Protein AF-A0A3D1ETG0-F1 (afdb_monomer)

Structure (mmCIF, N/CA/C/O backbone):
data_AF-A0A3D1ETG0-F1
#
_entry.id   AF-A0A3D1ETG0-F1
#
loop_
_atom_site.group_PDB
_atom_site.id
_atom_site.type_symbol
_atom_site.label_atom_id
_atom_site.label_alt_id
_atom_site.label_comp_id
_atom_site.label_asym_id
_atom_site.label_entity_id
_atom_site.label_seq_id
_atom_site.pdbx_PDB_ins_code
_atom_site.Cartn_x
_atom_site.Cartn_y
_atom_site.Cartn_z
_atom_site.occupancy
_atom_site.B_iso_or_equiv
_atom_site.auth_seq_id
_atom_site.auth_comp_id
_atom_site.auth_asym_id
_at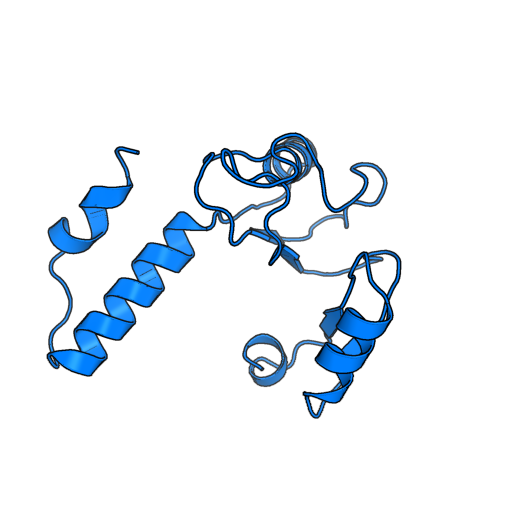om_site.auth_atom_id
_atom_site.pdbx_PDB_model_num
ATOM 1 N N . ALA A 1 1 ? -6.669 -9.416 4.356 1.00 82.94 1 ALA A N 1
ATOM 2 C CA . ALA A 1 1 ? -8.037 -9.819 4.764 1.00 82.94 1 ALA A CA 1
ATOM 3 C C . ALA A 1 1 ? -9.122 -8.803 4.390 1.00 82.94 1 ALA A C 1
ATOM 5 O O . ALA A 1 1 ? -10.124 -9.233 3.842 1.00 82.94 1 ALA A O 1
ATOM 6 N N . ALA A 1 2 ? -8.982 -7.497 4.674 1.00 92.69 2 ALA A N 1
ATOM 7 C CA . ALA A 1 2 ? -10.063 -6.520 4.445 1.00 92.69 2 ALA A CA 1
ATOM 8 C C . ALA A 1 2 ? -10.610 -6.515 3.002 1.00 92.69 2 ALA A C 1
ATOM 10 O O . ALA A 1 2 ? -11.811 -6.668 2.821 1.00 92.69 2 ALA A O 1
ATOM 11 N N . LEU A 1 3 ? -9.733 -6.440 1.992 1.00 95.44 3 LEU A N 1
ATOM 12 C CA . LEU A 1 3 ? -10.129 -6.483 0.575 1.00 95.44 3 LEU A CA 1
ATOM 13 C C . LEU A 1 3 ? -10.860 -7.785 0.203 1.00 95.44 3 LEU A C 1
ATOM 15 O O . LEU A 1 3 ? -11.919 -7.741 -0.411 1.00 95.44 3 LEU A O 1
ATOM 19 N N . LEU A 1 4 ? -10.349 -8.936 0.652 1.00 96.62 4 LEU A N 1
ATOM 20 C CA . LEU A 1 4 ? -10.978 -10.244 0.417 1.00 96.62 4 LEU A CA 1
ATOM 21 C C . LEU A 1 4 ? -12.379 -10.338 1.038 1.00 96.62 4 LEU A C 1
ATOM 23 O O . LEU A 1 4 ? -13.294 -10.866 0.419 1.00 96.62 4 LEU A O 1
ATOM 27 N N . ARG A 1 5 ? -12.581 -9.781 2.241 1.00 95.88 5 ARG A N 1
ATOM 28 C CA . ARG A 1 5 ? -13.905 -9.732 2.894 1.00 95.88 5 ARG A CA 1
ATOM 29 C C . ARG A 1 5 ? -14.914 -8.869 2.137 1.00 95.88 5 ARG A C 1
ATOM 31 O O . ARG A 1 5 ? -16.110 -9.070 2.300 1.00 95.88 5 ARG A O 1
ATOM 38 N N . LEU A 1 6 ? -14.433 -7.925 1.330 1.00 95.62 6 LEU A N 1
ATOM 39 C CA . LEU A 1 6 ? -15.250 -7.117 0.426 1.00 95.62 6 LEU A CA 1
ATOM 40 C C . LEU A 1 6 ? -15.452 -7.791 -0.945 1.00 95.62 6 LEU A C 1
ATOM 42 O O . LEU A 1 6 ? -16.045 -7.184 -1.830 1.00 95.62 6 LEU A O 1
ATOM 46 N N . GLY A 1 7 ? -14.975 -9.029 -1.126 1.00 96.12 7 GLY A N 1
ATOM 47 C CA . GLY A 1 7 ? -15.138 -9.803 -2.357 1.00 96.12 7 GLY A CA 1
ATOM 48 C C . GLY A 1 7 ? -14.142 -9.461 -3.466 1.0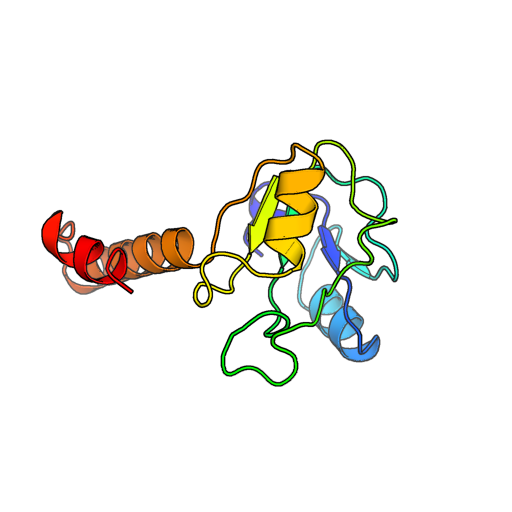0 96.12 7 GLY A C 1
ATOM 49 O O . GLY A 1 7 ? -14.368 -9.846 -4.608 1.00 96.12 7 GLY A O 1
ATOM 50 N N . ALA A 1 8 ? -13.059 -8.738 -3.165 1.00 96.88 8 ALA A N 1
ATOM 51 C CA . ALA A 1 8 ? -12.048 -8.414 -4.166 1.00 96.88 8 ALA A CA 1
ATOM 52 C C . ALA A 1 8 ? -11.179 -9.630 -4.523 1.00 96.88 8 ALA A C 1
ATOM 54 O O . ALA A 1 8 ? -10.750 -10.377 -3.641 1.00 96.88 8 ALA A O 1
ATOM 55 N N . GLU A 1 9 ? -10.832 -9.751 -5.802 1.00 97.00 9 GLU A N 1
ATOM 56 C CA . GLU A 1 9 ? -9.668 -10.514 -6.255 1.00 97.00 9 GLU A CA 1
ATOM 57 C C . GLU A 1 9 ? -8.409 -9.680 -5.998 1.00 97.00 9 GLU A C 1
ATOM 59 O O . GLU A 1 9 ? -8.356 -8.493 -6.335 1.00 97.00 9 GLU A O 1
ATOM 64 N N . VAL A 1 10 ? -7.408 -10.267 -5.343 1.00 97.62 10 VAL A N 1
ATOM 65 C CA . VAL A 1 10 ? -6.240 -9.530 -4.853 1.00 97.62 10 VAL A CA 1
ATOM 66 C C . VAL A 1 10 ? -4.992 -9.984 -5.587 1.00 97.62 10 VAL A C 1
ATOM 68 O O . VAL A 1 10 ? -4.656 -11.162 -5.605 1.00 97.62 10 VAL A O 1
ATOM 71 N N . ARG A 1 11 ? -4.246 -9.018 -6.118 1.00 97.75 11 ARG A N 1
ATOM 72 C CA . ARG A 1 11 ? -2.891 -9.230 -6.624 1.00 97.75 11 ARG A CA 1
ATOM 73 C C . ARG A 1 11 ? -1.877 -8.639 -5.654 1.00 97.75 11 ARG A C 1
ATOM 75 O O . ARG A 1 11 ? -2.028 -7.500 -5.216 1.00 97.75 11 ARG A O 1
ATOM 82 N N . VAL A 1 12 ? -0.848 -9.407 -5.318 1.00 97.62 12 VAL A N 1
ATOM 83 C CA . VAL A 1 12 ? 0.251 -8.997 -4.443 1.00 97.62 12 VAL A CA 1
ATOM 84 C C . VAL A 1 12 ? 1.514 -8.862 -5.275 1.00 97.62 12 VAL A C 1
ATOM 86 O O . VAL A 1 12 ? 2.007 -9.834 -5.841 1.00 97.62 12 VAL A O 1
ATOM 89 N N . MET A 1 13 ? 2.068 -7.654 -5.288 1.00 96.81 13 MET A N 1
ATOM 90 C CA . MET A 1 13 ? 3.350 -7.351 -5.911 1.00 96.81 13 MET A CA 1
ATOM 91 C C . MET A 1 13 ? 4.354 -6.958 -4.830 1.00 96.81 13 MET A C 1
ATOM 93 O O . MET A 1 13 ? 4.047 -6.165 -3.938 1.00 96.81 13 MET A O 1
ATOM 97 N N . ASN A 1 14 ? 5.559 -7.524 -4.878 1.00 96.81 14 ASN A N 1
ATOM 98 C CA . ASN A 1 14 ? 6.626 -7.198 -3.936 1.00 96.81 14 ASN A CA 1
ATOM 99 C C . ASN A 1 14 ? 7.991 -7.391 -4.600 1.00 96.81 14 ASN A C 1
ATOM 101 O O . ASN A 1 14 ? 8.191 -8.352 -5.337 1.00 96.81 14 ASN A O 1
ATOM 105 N N . ARG A 1 15 ? 8.960 -6.532 -4.262 1.00 94.19 15 ARG A N 1
ATOM 106 C CA . ARG A 1 15 ? 10.352 -6.655 -4.722 1.00 94.19 15 ARG A CA 1
ATOM 107 C C . ARG A 1 15 ? 10.969 -8.007 -4.352 1.00 94.19 15 ARG A C 1
ATOM 109 O O . ARG A 1 15 ? 11.804 -8.528 -5.080 1.00 94.19 15 ARG A O 1
ATOM 116 N N . THR A 1 16 ? 10.597 -8.564 -3.199 1.00 95.75 16 THR A N 1
ATOM 117 C CA . THR A 1 16 ? 11.058 -9.887 -2.759 1.00 95.75 16 THR A CA 1
ATOM 118 C C . THR A 1 16 ? 9.946 -10.911 -2.970 1.00 95.75 16 THR A C 1
ATOM 120 O O . THR A 1 16 ? 9.007 -10.946 -2.175 1.00 95.75 16 THR A O 1
ATOM 123 N N . ALA A 1 17 ? 10.076 -11.763 -3.993 1.00 95.94 17 ALA A N 1
ATOM 124 C CA . ALA A 1 17 ? 9.063 -12.757 -4.378 1.00 95.94 17 ALA A CA 1
ATOM 125 C C . ALA A 1 17 ? 8.592 -13.627 -3.200 1.00 95.94 17 ALA A C 1
ATOM 127 O O . ALA A 1 17 ? 7.403 -13.659 -2.897 1.00 95.94 17 ALA A O 1
ATOM 128 N N . ALA A 1 18 ? 9.528 -14.185 -2.424 1.00 97.88 18 ALA A N 1
ATOM 129 C CA . ALA A 1 18 ? 9.208 -15.004 -1.251 1.00 97.88 18 ALA A CA 1
ATOM 130 C C . ALA A 1 18 ? 8.327 -14.284 -0.205 1.00 97.88 18 ALA A C 1
ATOM 132 O O . ALA A 1 18 ? 7.544 -14.922 0.495 1.00 97.88 18 ALA A O 1
ATOM 133 N N . ARG A 1 19 ? 8.417 -12.947 -0.087 1.00 97.88 19 ARG A N 1
ATOM 134 C CA . ARG A 1 19 ? 7.536 -12.171 0.806 1.00 97.88 19 ARG A CA 1
ATOM 135 C C . ARG A 1 19 ? 6.126 -12.023 0.235 1.00 97.88 19 ARG A C 1
ATOM 137 O O . ARG A 1 19 ? 5.178 -12.013 1.012 1.00 97.88 19 ARG A O 1
ATOM 144 N N . ALA A 1 20 ? 5.985 -11.887 -1.086 1.00 97.56 20 ALA A N 1
ATOM 145 C CA . ALA A 1 20 ? 4.676 -11.875 -1.737 1.00 97.56 20 ALA A CA 1
ATOM 146 C C . ALA A 1 20 ? 3.993 -13.243 -1.623 1.00 97.56 20 ALA A C 1
ATOM 148 O O . ALA A 1 20 ? 2.833 -13.303 -1.232 1.00 97.56 20 ALA A O 1
ATOM 149 N N . GLU A 1 21 ? 4.731 -14.324 -1.877 1.00 97.81 21 GLU A N 1
ATOM 150 C CA . GLU A 1 21 ? 4.250 -15.707 -1.752 1.00 97.81 21 GLU A CA 1
ATOM 151 C C . GLU A 1 21 ? 3.802 -16.020 -0.325 1.00 97.81 21 GLU A C 1
ATOM 153 O O . GLU A 1 21 ? 2.686 -16.493 -0.119 1.00 97.81 21 GLU A O 1
ATOM 158 N N . ALA A 1 22 ? 4.624 -15.682 0.674 1.00 98.06 22 ALA A N 1
ATOM 159 C CA . ALA A 1 22 ? 4.262 -15.867 2.076 1.00 98.06 22 ALA A CA 1
ATOM 160 C C . ALA A 1 22 ? 3.017 -15.052 2.469 1.00 98.06 22 ALA A C 1
ATOM 162 O O . ALA A 1 22 ? 2.166 -15.547 3.207 1.00 98.06 22 ALA A O 1
ATOM 163 N N . LEU A 1 23 ? 2.882 -13.817 1.966 1.00 97.06 23 LEU A N 1
ATOM 164 C CA . LEU A 1 23 ? 1.696 -12.997 2.215 1.00 97.06 23 LEU A CA 1
ATOM 165 C C . LEU A 1 23 ? 0.451 -13.598 1.551 1.00 97.06 23 LEU A C 1
ATOM 167 O O . LEU A 1 23 ? -0.592 -13.674 2.196 1.00 97.06 23 LEU A O 1
ATOM 171 N N . ALA A 1 24 ? 0.554 -14.043 0.300 1.00 97.25 24 ALA A N 1
ATOM 172 C CA . ALA A 1 24 ? -0.550 -14.670 -0.419 1.00 97.25 24 ALA A CA 1
ATOM 173 C C . ALA A 1 24 ? -1.014 -15.960 0.273 1.00 97.25 24 ALA A C 1
ATOM 175 O O . ALA A 1 24 ? -2.202 -16.115 0.538 1.00 97.25 24 ALA A O 1
ATOM 176 N N . ALA A 1 25 ? -0.073 -16.817 0.679 1.00 97.19 25 ALA A N 1
ATOM 177 C CA . ALA A 1 25 ? -0.355 -18.061 1.395 1.00 97.19 25 ALA A CA 1
ATOM 178 C C . ALA A 1 25 ? -0.977 -17.850 2.790 1.00 97.19 25 ALA A C 1
ATOM 180 O O . ALA A 1 25 ? -1.573 -18.772 3.341 1.00 97.19 25 ALA A O 1
ATOM 181 N N . SER A 1 26 ? -0.858 -16.650 3.372 1.00 97.31 26 SER A N 1
ATOM 182 C CA . SER A 1 26 ? -1.458 -16.322 4.675 1.00 97.31 26 SER A CA 1
ATOM 183 C C . SER A 1 26 ? -2.965 -16.034 4.622 1.00 97.31 26 SER A C 1
ATOM 185 O O . SER A 1 26 ? -3.584 -15.813 5.666 1.00 97.31 26 SER A O 1
ATOM 187 N N . PHE A 1 27 ? -3.566 -16.022 3.428 1.00 96.06 27 PHE A N 1
ATOM 188 C CA . PHE A 1 27 ? -4.991 -15.778 3.238 1.00 96.06 27 PHE A CA 1
ATOM 189 C C . PHE A 1 27 ? -5.663 -16.914 2.470 1.00 96.06 27 PHE A C 1
ATOM 191 O O . PHE A 1 27 ? -5.148 -17.412 1.476 1.00 96.06 27 PHE A O 1
ATOM 198 N N . GLU A 1 28 ? -6.876 -17.255 2.890 1.00 92.06 28 GLU A N 1
ATOM 199 C CA . GLU A 1 28 ? -7.803 -18.042 2.083 1.00 92.06 28 GLU A CA 1
ATOM 200 C C . GLU A 1 28 ? -8.535 -17.097 1.116 1.00 92.06 28 GLU A C 1
ATOM 202 O O . GLU A 1 28 ? -9.130 -16.104 1.547 1.00 92.06 28 GLU A O 1
ATOM 207 N N . GLY A 1 29 ? -8.476 -17.370 -0.190 1.00 90.25 29 GLY A N 1
ATOM 208 C CA . GLY A 1 29 ? -9.178 -16.591 -1.215 1.00 90.25 29 GLY A CA 1
ATOM 209 C C . GLY A 1 29 ? -8.370 -16.369 -2.499 1.00 90.25 29 GLY A C 1
ATOM 210 O O . GLY A 1 29 ? -7.260 -16.887 -2.625 1.00 90.25 29 GLY A O 1
ATOM 211 N N . PRO A 1 30 ? -8.920 -15.604 -3.461 1.00 94.56 30 PRO A N 1
ATOM 212 C CA . PRO A 1 30 ? -8.272 -15.316 -4.740 1.00 94.56 30 PRO A CA 1
ATOM 213 C C . PRO A 1 30 ? -7.129 -14.304 -4.563 1.00 94.56 30 PRO A C 1
ATOM 215 O O . PRO A 1 30 ? -7.291 -13.115 -4.840 1.00 94.56 30 PRO A O 1
ATOM 218 N N . VAL A 1 31 ? -5.984 -14.772 -4.055 1.00 97.69 31 VAL A N 1
ATOM 219 C CA . VAL A 1 31 ? -4.754 -13.980 -3.931 1.00 97.69 31 VAL A CA 1
ATOM 220 C C . VAL A 1 31 ? -3.694 -14.507 -4.892 1.00 97.69 31 VAL A C 1
ATOM 222 O O . VAL A 1 31 ? -3.233 -15.637 -4.762 1.00 97.69 31 VAL A O 1
ATOM 225 N N . GLU A 1 32 ? -3.286 -13.670 -5.837 1.00 97.38 32 GLU A N 1
ATOM 226 C CA . GLU A 1 32 ? -2.286 -13.986 -6.855 1.00 97.38 32 GLU A CA 1
ATOM 227 C C . GLU A 1 32 ? -1.004 -13.180 -6.613 1.00 97.38 32 GLU A C 1
ATOM 229 O O . GLU A 1 32 ? -1.058 -11.984 -6.322 1.00 97.38 32 GLU A O 1
ATOM 234 N N . VAL A 1 33 ? 0.162 -13.814 -6.747 1.00 98.06 33 VAL A N 1
ATOM 235 C CA . VAL A 1 33 ? 1.450 -13.105 -6.758 1.00 98.06 33 VAL A CA 1
ATOM 236 C C . VAL A 1 33 ? 1.772 -12.692 -8.186 1.00 98.06 33 VAL A C 1
ATOM 238 O O . VAL A 1 33 ? 1.791 -13.531 -9.082 1.00 98.06 33 VAL A O 1
ATOM 241 N N . VAL A 1 34 ? 2.060 -11.408 -8.389 1.00 97.31 34 VAL A N 1
ATOM 242 C CA . VAL A 1 34 ? 2.344 -10.837 -9.712 1.00 97.31 34 VAL A CA 1
ATOM 243 C C . VAL A 1 34 ? 3.617 -9.996 -9.695 1.00 97.31 34 VAL A C 1
ATOM 245 O O . VAL A 1 34 ? 4.038 -9.493 -8.652 1.00 97.31 34 VAL A O 1
ATOM 248 N N . THR A 1 35 ? 4.226 -9.822 -10.867 1.00 94.94 35 THR A N 1
ATOM 249 C CA . THR A 1 35 ? 5.398 -8.951 -11.071 1.00 94.94 35 THR A CA 1
ATOM 250 C C . THR A 1 35 ? 5.039 -7.590 -11.659 1.00 94.94 35 THR A C 1
ATOM 252 O O . THR A 1 35 ? 5.851 -6.673 -11.602 1.00 94.94 35 THR A O 1
ATOM 255 N N . GLU A 1 36 ? 3.829 -7.455 -12.201 1.00 93.94 36 GLU A N 1
ATOM 256 C CA . GLU A 1 36 ? 3.278 -6.225 -12.766 1.00 93.94 36 GLU A CA 1
ATOM 257 C C . GLU A 1 36 ? 1.824 -6.057 -12.297 1.00 93.94 36 GLU A C 1
ATOM 259 O O . GLU A 1 36 ? 1.138 -7.057 -12.066 1.00 93.94 36 GLU A O 1
ATOM 264 N N . PRO A 1 37 ? 1.312 -4.820 -12.164 1.00 93.19 37 PRO A N 1
ATOM 265 C CA . PRO A 1 37 ? -0.047 -4.590 -11.663 1.00 93.19 37 PRO A CA 1
ATOM 266 C C . PRO A 1 37 ? -1.139 -5.147 -12.597 1.00 93.19 37 PRO A C 1
ATOM 268 O O . PRO A 1 37 ? -2.157 -5.677 -12.136 1.00 93.19 37 PRO A O 1
ATOM 271 N N . GLY A 1 38 ? -0.935 -5.040 -13.915 1.00 92.69 38 GLY A N 1
ATOM 272 C CA . GLY A 1 38 ? -1.950 -5.350 -14.922 1.00 92.69 38 GLY A CA 1
ATOM 273 C C . GLY A 1 38 ? -3.179 -4.438 -14.820 1.00 92.69 38 GLY A C 1
ATOM 274 O O . GLY A 1 38 ? -3.119 -3.334 -14.284 1.00 92.69 38 GLY A O 1
ATOM 275 N N . SER A 1 39 ? -4.322 -4.891 -15.341 1.00 93.62 39 SER A N 1
ATOM 276 C CA . SER A 1 39 ? -5.593 -4.173 -15.176 1.00 93.62 39 SER A CA 1
ATOM 277 C C . SER A 1 39 ? -6.192 -4.468 -13.799 1.00 93.62 39 SER A C 1
ATOM 279 O O . SER A 1 39 ? -6.437 -5.634 -13.476 1.00 93.62 39 SER A O 1
ATOM 281 N N . VAL A 1 40 ? -6.400 -3.417 -13.001 1.00 95.44 40 VAL A N 1
ATOM 282 C CA . VAL A 1 40 ? -7.022 -3.456 -11.669 1.00 95.44 40 VAL A CA 1
ATOM 283 C C . VAL A 1 40 ? -7.863 -2.199 -11.445 1.00 95.44 40 VAL A C 1
ATOM 285 O O . VAL A 1 40 ? -7.567 -1.145 -12.003 1.00 95.44 40 VAL A O 1
ATOM 288 N N . ALA A 1 41 ? -8.897 -2.298 -10.607 1.00 95.50 41 ALA A N 1
ATOM 289 C CA . ALA A 1 41 ? -9.747 -1.158 -10.246 1.00 95.50 41 ALA A CA 1
ATOM 290 C C . ALA A 1 41 ? -9.151 -0.287 -9.123 1.00 95.50 41 ALA A C 1
ATOM 292 O O . ALA A 1 41 ? -9.517 0.878 -8.970 1.00 95.50 41 ALA A O 1
ATOM 293 N N . ALA A 1 42 ? -8.240 -0.844 -8.324 1.00 96.12 42 ALA A N 1
ATOM 294 C CA . ALA A 1 42 ? -7.583 -0.135 -7.238 1.00 96.12 42 ALA A CA 1
ATOM 295 C C . ALA A 1 42 ? -6.151 -0.634 -7.037 1.00 96.12 42 ALA A C 1
ATOM 297 O O . ALA A 1 42 ? -5.856 -1.813 -7.235 1.00 96.12 42 ALA A O 1
ATOM 298 N N . VAL A 1 43 ? -5.282 0.272 -6.600 1.00 97.25 43 VAL A N 1
ATOM 299 C CA . VAL A 1 43 ? -3.916 -0.013 -6.162 1.00 97.25 43 VAL A CA 1
ATOM 300 C C . VAL A 1 43 ? -3.803 0.383 -4.701 1.00 97.25 43 VAL A C 1
ATOM 302 O O . VAL A 1 43 ? -4.192 1.487 -4.329 1.00 97.25 43 VAL A O 1
ATOM 305 N N . VAL A 1 44 ? -3.249 -0.507 -3.877 1.00 97.44 44 VAL A N 1
ATOM 306 C CA . VAL A 1 44 ? -2.904 -0.187 -2.490 1.00 97.44 44 VAL A CA 1
ATOM 307 C C . VAL A 1 44 ? -1.393 -0.270 -2.328 1.00 97.44 44 VAL A C 1
ATOM 309 O O . VAL A 1 44 ? -0.814 -1.354 -2.388 1.00 97.44 44 VAL A O 1
ATOM 312 N N . GLN A 1 45 ? -0.746 0.876 -2.140 1.00 97.06 45 GLN A N 1
ATOM 313 C CA . GLN A 1 45 ? 0.672 0.933 -1.809 1.00 97.06 45 GLN A CA 1
ATOM 314 C C . GLN A 1 45 ? 0.795 0.766 -0.289 1.00 97.06 45 GLN A C 1
ATOM 316 O O . GLN A 1 45 ? 0.305 1.607 0.464 1.00 97.06 45 GLN A O 1
ATOM 321 N N . CYS A 1 46 ? 1.460 -0.314 0.141 1.00 96.19 46 CYS A N 1
ATOM 322 C CA . CYS A 1 46 ? 1.695 -0.653 1.554 1.00 96.19 46 CYS A CA 1
ATOM 323 C C . CYS A 1 46 ? 3.192 -0.732 1.930 1.00 96.19 46 CYS A C 1
ATOM 325 O O . CYS A 1 46 ? 3.566 -1.467 2.845 1.00 96.19 46 CYS A O 1
ATOM 327 N N . THR A 1 47 ? 4.079 -0.076 1.180 1.00 96.31 47 THR A N 1
ATOM 328 C CA . THR A 1 47 ? 5.535 -0.095 1.406 1.00 96.31 47 THR A CA 1
ATOM 329 C C . THR A 1 47 ? 6.037 1.268 1.881 1.00 96.31 47 THR A C 1
ATOM 331 O O . THR A 1 47 ? 5.342 2.269 1.769 1.00 96.31 47 THR A O 1
ATOM 334 N N . SER A 1 48 ? 7.277 1.339 2.363 1.00 96.38 48 SER A N 1
ATOM 335 C CA . SER A 1 48 ? 7.903 2.607 2.764 1.00 96.38 48 SER A CA 1
ATOM 336 C C . SER A 1 48 ? 8.529 3.404 1.610 1.00 96.38 48 SER A C 1
ATOM 338 O O . SER A 1 48 ? 9.149 4.437 1.859 1.00 96.38 48 SER A O 1
ATOM 340 N N . VAL A 1 49 ? 8.411 2.937 0.361 1.00 97.62 49 VAL A N 1
ATOM 341 C CA . VAL A 1 49 ? 8.875 3.685 -0.821 1.00 97.62 49 VAL A CA 1
ATOM 342 C C . VAL A 1 49 ? 8.063 4.974 -0.945 1.00 97.62 49 VAL A C 1
ATOM 344 O O . VAL A 1 49 ? 6.838 4.920 -0.874 1.00 97.62 49 VAL A O 1
ATOM 347 N N . GLY A 1 50 ? 8.743 6.106 -1.124 1.00 97.44 50 GLY A N 1
ATOM 348 C CA . GLY A 1 50 ? 8.138 7.438 -1.178 1.00 97.44 50 GLY A CA 1
ATOM 349 C C . GLY A 1 50 ? 8.062 8.161 0.171 1.00 97.44 50 GLY A C 1
ATOM 350 O O . GLY A 1 50 ? 7.827 9.361 0.187 1.00 97.44 50 GLY A O 1
ATOM 351 N N . MET A 1 51 ? 8.296 7.479 1.298 1.00 97.50 51 MET A N 1
ATOM 352 C CA . MET A 1 51 ? 8.270 8.098 2.631 1.00 97.50 51 MET A CA 1
ATOM 353 C C . MET A 1 51 ? 9.491 9.006 2.847 1.00 97.50 51 MET A C 1
ATOM 355 O O . MET A 1 51 ? 10.617 8.557 2.628 1.00 97.50 51 MET A O 1
ATOM 359 N N . SER A 1 52 ? 9.293 10.236 3.348 1.00 95.25 52 SER A N 1
ATOM 360 C CA . SER A 1 52 ? 10.347 11.267 3.497 1.00 95.25 52 SER A CA 1
ATOM 361 C C . SER A 1 52 ? 11.575 10.767 4.269 1.00 95.25 52 SER A C 1
ATOM 363 O O . SER A 1 52 ? 12.715 11.045 3.903 1.00 95.25 52 SER A O 1
ATOM 365 N N . THR A 1 53 ? 11.347 9.988 5.328 1.00 95.31 53 THR A N 1
ATOM 366 C CA . THR A 1 53 ? 12.386 9.401 6.197 1.00 95.31 53 THR A CA 1
ATOM 367 C C . THR A 1 53 ? 12.666 7.927 5.887 1.00 95.31 53 THR A C 1
ATOM 369 O O . THR A 1 53 ? 13.359 7.238 6.638 1.00 95.31 53 THR A O 1
ATOM 372 N N . GLY A 1 54 ? 12.091 7.416 4.798 1.00 95.12 54 GLY A N 1
ATOM 373 C CA . GLY A 1 54 ? 12.223 6.036 4.365 1.00 95.12 54 GLY A CA 1
ATOM 374 C C . GLY A 1 54 ? 13.547 5.742 3.656 1.00 95.12 54 GLY A C 1
ATOM 375 O O . GLY A 1 54 ? 14.335 6.639 3.364 1.00 95.12 54 GLY A O 1
ATOM 376 N N . PRO A 1 55 ? 13.793 4.462 3.334 1.00 95.06 55 PRO A N 1
ATOM 377 C CA . PRO A 1 55 ? 15.003 4.042 2.631 1.00 95.06 55 PRO A CA 1
ATOM 378 C C . PRO A 1 55 ? 15.035 4.487 1.161 1.00 95.06 55 PRO A C 1
ATOM 380 O O . PRO A 1 55 ? 16.096 4.444 0.548 1.00 95.06 55 PRO A O 1
ATOM 383 N N . ASP A 1 56 ? 13.886 4.871 0.593 1.00 97.31 56 ASP A N 1
ATOM 384 C CA . ASP A 1 56 ? 13.768 5.312 -0.798 1.00 97.31 56 ASP A CA 1
ATOM 385 C C . ASP A 1 56 ? 12.706 6.424 -0.965 1.00 97.31 56 ASP A C 1
ATOM 387 O O . ASP A 1 56 ? 11.608 6.165 -1.466 1.00 97.31 56 ASP A O 1
ATOM 391 N N . PRO A 1 57 ? 12.987 7.664 -0.515 1.00 97.12 57 PRO A N 1
ATOM 392 C CA . PRO A 1 57 ? 12.009 8.760 -0.531 1.00 97.12 57 PRO A CA 1
ATOM 393 C C . PRO A 1 57 ? 11.632 9.249 -1.936 1.00 97.12 57 PRO A C 1
ATOM 395 O O . PRO A 1 57 ? 10.563 9.815 -2.129 1.00 97.12 57 PRO A O 1
ATOM 398 N N . LYS A 1 58 ? 12.512 9.047 -2.926 1.00 97.44 58 LYS A N 1
ATOM 399 C CA . LYS A 1 58 ? 12.287 9.445 -4.330 1.00 97.44 58 LYS A CA 1
ATOM 400 C C . LYS A 1 58 ? 11.849 8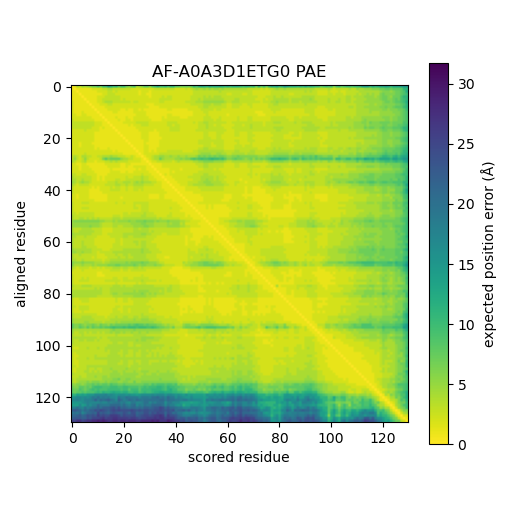.280 -5.218 1.00 97.44 58 LYS A C 1
ATOM 402 O O . LYS A 1 58 ? 11.661 8.469 -6.418 1.00 97.44 58 LYS A O 1
ATOM 407 N N . GLY A 1 59 ? 11.729 7.085 -4.650 1.00 97.25 59 GLY A N 1
ATOM 408 C CA . GLY A 1 59 ? 11.330 5.896 -5.377 1.00 97.25 59 GLY A CA 1
ATOM 409 C C . GLY A 1 59 ? 9.852 5.901 -5.739 1.00 97.25 59 GLY A C 1
ATOM 410 O O . GLY A 1 59 ? 9.018 6.521 -5.077 1.00 97.25 59 GLY A O 1
ATOM 411 N N . CYS A 1 60 ? 9.528 5.137 -6.777 1.00 96.50 60 CYS A N 1
ATOM 412 C CA . CYS A 1 60 ? 8.163 4.819 -7.162 1.00 96.50 60 CYS A CA 1
ATOM 413 C C . CYS A 1 60 ? 8.039 3.289 -7.241 1.00 96.50 60 CYS A C 1
ATOM 415 O O . CYS A 1 60 ? 8.791 2.662 -7.988 1.00 96.50 60 CYS A O 1
ATOM 417 N N . PRO A 1 61 ? 7.139 2.653 -6.470 1.00 95.44 61 PRO A N 1
ATOM 418 C CA . PRO A 1 61 ? 7.053 1.193 -6.396 1.00 95.44 61 PRO A CA 1
ATOM 419 C C . PRO A 1 61 ? 6.381 0.561 -7.625 1.00 95.44 61 PRO A C 1
ATOM 421 O O . PRO A 1 61 ? 6.358 -0.662 -7.743 1.00 95.44 61 PRO A O 1
ATOM 424 N N . ILE A 1 62 ? 5.826 1.380 -8.520 1.00 94.94 62 ILE A N 1
ATOM 425 C CA . ILE A 1 62 ? 5.268 0.980 -9.811 1.00 94.94 62 ILE A CA 1
ATOM 426 C C . ILE A 1 62 ? 5.901 1.885 -10.862 1.00 94.94 62 ILE A C 1
ATOM 428 O O . ILE A 1 62 ? 5.946 3.098 -10.669 1.00 94.94 62 ILE A O 1
ATOM 432 N N . ASP A 1 63 ? 6.379 1.320 -11.967 1.00 93.81 63 ASP A N 1
ATOM 433 C CA . ASP A 1 63 ? 6.793 2.131 -13.112 1.00 93.81 63 ASP A CA 1
ATOM 434 C C . ASP A 1 63 ? 5.599 2.989 -13.582 1.00 93.81 63 ASP A C 1
ATOM 436 O O . ASP A 1 63 ? 4.537 2.422 -13.864 1.00 93.81 63 ASP A O 1
ATOM 440 N N . PRO A 1 64 ? 5.731 4.326 -13.685 1.00 92.38 64 PRO A N 1
ATOM 441 C CA . PRO A 1 64 ? 4.680 5.191 -14.213 1.00 92.38 64 PRO A CA 1
ATOM 442 C C . PRO A 1 64 ? 4.097 4.729 -15.562 1.00 92.38 64 PRO A C 1
ATOM 444 O O . PRO A 1 64 ? 2.910 4.929 -15.818 1.00 92.38 64 PRO A O 1
ATOM 447 N N . ALA A 1 65 ? 4.894 4.065 -16.409 1.00 92.62 65 ALA A N 1
ATOM 448 C CA . ALA A 1 65 ? 4.440 3.511 -17.686 1.00 92.62 65 ALA A CA 1
ATOM 449 C C . ALA A 1 65 ? 3.487 2.307 -17.535 1.00 92.62 65 ALA A C 1
ATOM 451 O O . ALA A 1 65 ? 2.729 2.002 -18.457 1.00 92.62 65 ALA A O 1
ATOM 452 N N . MET A 1 66 ? 3.503 1.640 -16.379 1.00 94.00 66 MET A N 1
ATOM 453 C CA . MET A 1 66 ? 2.673 0.476 -16.052 1.00 94.00 66 MET A CA 1
ATOM 454 C C . MET A 1 66 ? 1.472 0.821 -15.164 1.00 94.00 66 MET A C 1
ATOM 456 O O . MET A 1 66 ? 0.795 -0.083 -14.669 1.00 94.00 66 MET A O 1
ATOM 460 N N . LEU A 1 67 ? 1.194 2.108 -14.929 1.00 94.38 67 LEU A N 1
ATOM 461 C CA . LEU A 1 67 ? 0.072 2.500 -14.083 1.00 94.38 67 LEU A CA 1
ATOM 462 C C . LEU A 1 67 ? -1.261 1.975 -14.646 1.00 94.38 67 LEU A C 1
ATOM 464 O O . LEU A 1 67 ? -1.578 2.211 -15.819 1.00 94.38 67 LEU A O 1
ATOM 468 N N . PRO A 1 68 ? -2.077 1.291 -13.823 1.00 92.94 68 PRO A N 1
ATOM 469 C CA . PRO A 1 68 ? -3.384 0.829 -14.256 1.00 92.94 68 PRO A CA 1
ATOM 470 C C . PRO A 1 68 ? -4.295 2.020 -14.566 1.00 92.94 68 PRO A C 1
ATOM 472 O O . PRO A 1 68 ? -4.459 2.941 -13.765 1.00 92.94 68 PRO A O 1
ATOM 475 N N . ARG A 1 69 ? -4.919 1.994 -15.747 1.00 88.81 69 ARG A N 1
ATOM 476 C CA . ARG A 1 69 ? -5.870 3.029 -16.175 1.00 88.81 69 ARG A CA 1
ATOM 477 C C . ARG A 1 69 ? -7.143 2.964 -15.333 1.00 88.81 69 ARG A C 1
ATOM 479 O O . ARG A 1 69 ? -7.649 1.876 -15.080 1.00 88.81 69 ARG A O 1
ATOM 486 N N . ASN A 1 70 ? -7.694 4.128 -14.982 1.00 86.88 70 ASN A N 1
ATOM 487 C CA . ASN A 1 70 ? -8.937 4.274 -14.207 1.00 86.88 70 ASN A CA 1
ATOM 488 C C . ASN A 1 70 ? -8.912 3.606 -12.818 1.00 86.88 70 ASN A C 1
ATOM 490 O O . ASN A 1 70 ? -9.971 3.345 -12.249 1.00 86.88 70 ASN A O 1
ATOM 494 N N . ALA A 1 71 ? -7.728 3.324 -12.271 1.00 93.88 71 ALA A N 1
ATOM 495 C CA . ALA A 1 71 ? -7.598 2.796 -10.923 1.00 93.88 71 ALA A CA 1
ATOM 496 C C . ALA A 1 71 ? -7.608 3.918 -9.879 1.00 93.88 71 ALA A C 1
ATOM 498 O O . ALA A 1 71 ? -7.105 5.018 -10.117 1.00 93.88 71 ALA A O 1
ATOM 499 N N . VAL A 1 72 ? -8.131 3.609 -8.693 1.00 96.06 72 VAL A N 1
ATOM 500 C CA . VAL A 1 72 ? -7.974 4.456 -7.504 1.00 96.06 72 VAL A CA 1
ATOM 501 C C . VAL A 1 72 ? -6.734 4.015 -6.730 1.00 96.06 72 VAL A C 1
ATOM 503 O O . VAL A 1 72 ? -6.559 2.825 -6.466 1.00 96.06 72 VAL A O 1
ATOM 506 N N . LEU A 1 73 ? -5.887 4.962 -6.335 1.00 97.56 73 LEU A N 1
ATOM 507 C CA . LEU A 1 73 ? -4.768 4.712 -5.431 1.00 97.56 73 LEU A CA 1
ATOM 508 C C . LEU A 1 73 ? -5.194 4.934 -3.975 1.00 97.56 73 LEU A C 1
ATOM 510 O O . LEU A 1 73 ? -5.710 5.995 -3.631 1.00 97.56 73 LEU A O 1
ATOM 514 N N . LEU A 1 74 ? -4.903 3.970 -3.107 1.00 97.25 74 LEU A N 1
ATOM 515 C CA . LEU A 1 74 ? -4.757 4.184 -1.670 1.00 97.25 74 LEU A CA 1
ATOM 516 C C . LEU A 1 74 ? -3.284 3.983 -1.313 1.00 97.25 74 LEU A C 1
ATOM 518 O O . LEU A 1 74 ? -2.716 2.928 -1.583 1.00 97.25 74 LEU A O 1
ATOM 522 N N . GLU A 1 75 ? -2.662 4.969 -0.688 1.00 96.75 75 GLU A N 1
ATOM 523 C CA . GLU A 1 75 ? -1.264 4.880 -0.275 1.00 96.75 75 GLU A CA 1
ATOM 524 C C . GLU A 1 75 ? -1.146 5.034 1.235 1.00 96.75 75 GLU A C 1
ATOM 526 O O . GLU A 1 75 ? -1.727 5.947 1.809 1.00 96.75 75 GLU A O 1
ATOM 531 N N . THR A 1 76 ? -0.412 4.134 1.897 1.00 95.75 76 THR A N 1
ATOM 532 C CA . THR A 1 76 ? -0.271 4.176 3.362 1.00 95.75 76 THR A CA 1
ATOM 533 C C . THR A 1 76 ? 0.740 5.211 3.850 1.00 95.75 76 THR A C 1
ATOM 535 O O . THR A 1 76 ? 0.731 5.554 5.031 1.00 95.75 76 THR A O 1
ATOM 538 N N . VAL A 1 77 ? 1.613 5.706 2.966 1.00 96.38 77 VAL A N 1
ATOM 539 C CA . VAL A 1 77 ? 2.528 6.810 3.278 1.00 96.38 77 VAL A CA 1
ATOM 540 C C . VAL A 1 77 ? 1.707 8.086 3.468 1.00 96.38 77 VAL A C 1
ATOM 542 O O . VAL A 1 77 ? 0.868 8.430 2.634 1.00 96.38 77 VAL A O 1
ATOM 545 N N . TYR A 1 78 ? 1.921 8.763 4.595 1.00 93.25 78 TYR A N 1
ATOM 546 C CA . TYR A 1 78 ? 1.271 10.036 4.917 1.00 93.25 78 TYR A CA 1
ATOM 547 C C . TYR A 1 78 ? 2.226 11.234 4.841 1.00 93.25 78 TYR A C 1
ATOM 549 O O . TYR A 1 78 ? 1.752 12.346 4.656 1.00 93.25 78 TYR A O 1
ATOM 557 N N . GLU A 1 79 ? 3.539 11.007 4.955 1.00 94.12 79 GLU A N 1
ATOM 558 C CA . GLU A 1 79 ? 4.578 12.038 4.880 1.00 94.12 79 GLU A CA 1
ATOM 559 C C . GLU A 1 79 ? 5.680 11.588 3.898 1.00 94.12 79 GLU A C 1
ATOM 561 O O . GLU A 1 79 ? 6.346 10.570 4.151 1.00 94.12 79 GLU A O 1
ATOM 566 N N . PRO A 1 80 ? 5.861 12.289 2.763 1.00 94.88 80 PRO A N 1
ATOM 567 C CA . PRO A 1 80 ? 5.203 13.537 2.366 1.00 94.88 80 PRO A CA 1
ATOM 568 C C . PRO A 1 80 ? 3.755 13.323 1.909 1.00 94.88 80 PRO A C 1
ATOM 570 O O . PRO A 1 80 ? 3.372 12.223 1.504 1.00 94.88 80 PRO A O 1
ATOM 573 N N . ALA A 1 81 ? 2.963 14.400 1.898 1.00 90.88 81 ALA A N 1
ATOM 574 C CA . ALA A 1 81 ? 1.589 14.362 1.394 1.00 90.88 81 ALA A CA 1
ATOM 575 C C . ALA A 1 81 ? 1.510 13.859 -0.063 1.00 90.88 81 ALA A C 1
ATOM 577 O O . ALA A 1 81 ? 0.583 13.127 -0.415 1.00 90.88 81 ALA A O 1
ATOM 578 N N . PHE A 1 82 ? 2.489 14.208 -0.904 1.00 94.25 82 PHE A N 1
ATOM 579 C CA . PHE A 1 82 ? 2.606 13.735 -2.284 1.00 94.25 82 PHE A CA 1
ATOM 580 C C . PHE A 1 82 ? 3.922 12.986 -2.484 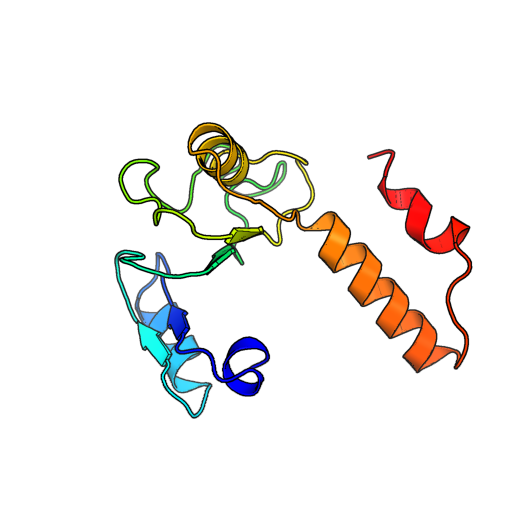1.00 94.25 82 PHE A C 1
ATOM 582 O O . PHE A 1 82 ? 4.997 13.578 -2.490 1.00 94.25 82 PHE A O 1
ATOM 589 N N . THR A 1 83 ? 3.820 11.670 -2.654 1.00 97.50 83 THR A N 1
ATOM 590 C CA . THR A 1 83 ? 4.936 10.810 -3.058 1.00 97.50 83 THR A CA 1
ATOM 591 C C . THR A 1 83 ? 5.023 10.733 -4.585 1.00 97.50 83 THR A C 1
ATOM 593 O O . THR A 1 83 ? 4.033 11.031 -5.266 1.00 97.50 83 THR A O 1
ATOM 596 N N . PRO A 1 84 ? 6.142 10.248 -5.156 1.00 97.69 84 PRO A N 1
ATOM 597 C CA . PRO A 1 84 ? 6.257 10.052 -6.602 1.00 97.69 84 PRO A CA 1
ATOM 598 C C . PRO A 1 84 ? 5.129 9.199 -7.210 1.00 97.69 84 PRO A C 1
ATOM 600 O O . PRO A 1 84 ? 4.695 9.453 -8.333 1.00 97.69 84 PRO A O 1
ATOM 603 N N . LEU A 1 85 ? 4.600 8.214 -6.469 1.00 97.31 85 LEU A N 1
ATOM 604 C CA . LEU A 1 85 ? 3.473 7.404 -6.937 1.00 97.31 85 LEU A CA 1
ATOM 605 C C . LEU A 1 85 ? 2.170 8.208 -6.973 1.00 97.31 85 LEU A C 1
ATOM 607 O O . LEU A 1 85 ? 1.443 8.150 -7.967 1.00 97.31 85 LEU A O 1
ATOM 611 N N . ARG A 1 86 ? 1.874 8.978 -5.917 1.00 96.00 86 ARG A N 1
ATOM 612 C CA . ARG A 1 86 ? 0.694 9.856 -5.894 1.00 96.00 86 ARG A CA 1
ATOM 613 C C . ARG A 1 86 ? 0.756 10.917 -6.987 1.00 96.00 86 ARG A C 1
ATOM 615 O O . ARG A 1 86 ? -0.267 11.193 -7.614 1.00 96.00 86 ARG A O 1
ATOM 622 N N . GLU A 1 87 ? 1.934 11.482 -7.242 1.00 95.81 87 GLU A N 1
ATOM 623 C CA . GLU A 1 87 ? 2.159 12.418 -8.347 1.00 95.81 87 GLU A CA 1
ATOM 624 C C . GLU A 1 87 ? 1.877 11.761 -9.702 1.00 95.81 87 GLU A C 1
ATOM 626 O O . GLU A 1 87 ? 1.138 12.326 -10.509 1.00 95.81 87 GLU A O 1
ATOM 631 N N . ALA A 1 88 ? 2.382 10.546 -9.932 1.00 95.62 88 ALA A N 1
ATOM 632 C CA . ALA A 1 88 ? 2.144 9.809 -11.169 1.00 95.62 88 ALA A CA 1
ATOM 633 C C . ALA A 1 88 ? 0.648 9.499 -11.387 1.00 95.62 88 ALA A C 1
ATOM 635 O O . ALA A 1 88 ? 0.130 9.690 -12.488 1.00 95.62 88 ALA A O 1
ATOM 636 N N . PHE A 1 89 ? -0.079 9.098 -10.337 1.00 95.06 89 PHE A N 1
ATOM 637 C CA . PHE A 1 89 ? -1.535 8.911 -10.404 1.00 95.06 89 PHE A CA 1
ATOM 638 C C . PHE A 1 89 ? -2.279 10.219 -10.698 1.00 95.06 89 PHE A C 1
ATOM 640 O O . PHE A 1 89 ? -3.194 10.223 -11.521 1.00 95.06 89 PHE A O 1
ATOM 647 N N . SER A 1 90 ? -1.871 11.327 -10.072 1.00 91.56 90 SER A N 1
ATOM 648 C CA . SER A 1 90 ? -2.447 12.655 -10.318 1.00 91.56 90 SER A CA 1
ATOM 649 C C . SER A 1 90 ? -2.253 13.093 -11.775 1.00 91.56 90 SER A C 1
ATOM 651 O O . SER A 1 90 ? -3.206 13.492 -12.443 1.00 91.56 90 SER A O 1
ATOM 653 N N . GLN A 1 91 ? -1.042 12.925 -12.316 1.00 92.69 91 GLN A N 1
ATOM 654 C CA . GLN A 1 91 ? -0.724 13.233 -13.716 1.00 92.69 91 GLN A CA 1
ATOM 655 C C . GLN A 1 91 ? -1.497 12.352 -14.708 1.00 92.69 91 GLN A C 1
ATOM 657 O O . GLN A 1 91 ? -1.834 12.804 -15.801 1.00 92.69 91 GLN A O 1
ATOM 662 N N . ALA A 1 92 ? -1.820 11.117 -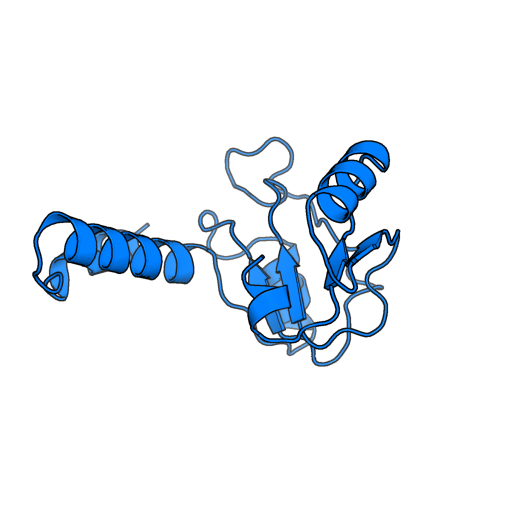14.323 1.00 90.50 92 ALA A N 1
ATOM 663 C CA . ALA A 1 92 ? -2.658 10.214 -15.106 1.00 90.50 92 ALA A CA 1
ATOM 664 C C . ALA A 1 92 ? -4.172 10.508 -14.989 1.00 90.50 92 ALA A C 1
ATOM 666 O O . ALA A 1 92 ? -4.973 9.801 -15.604 1.00 90.50 92 ALA A O 1
ATOM 667 N N . GLY A 1 93 ? -4.582 11.522 -14.213 1.00 85.56 93 GLY A N 1
ATOM 668 C CA . GLY A 1 93 ? -5.988 11.855 -13.954 1.00 85.56 93 GLY A CA 1
ATOM 669 C C . GLY A 1 93 ? -6.699 10.875 -13.011 1.00 85.56 93 GLY A C 1
ATOM 670 O O . GLY A 1 93 ? -7.928 10.841 -12.969 1.00 85.56 93 GLY A O 1
ATOM 671 N N . GLY A 1 94 ? -5.939 10.052 -12.286 1.00 84.12 94 GLY A N 1
ATOM 672 C CA . GLY A 1 94 ? -6.450 9.081 -11.326 1.00 84.12 94 GLY A CA 1
ATOM 673 C C . GLY A 1 94 ? -6.807 9.710 -9.980 1.00 84.12 94 GLY A C 1
ATOM 674 O O . GLY A 1 94 ? -6.274 10.746 -9.580 1.00 84.12 94 GLY A O 1
ATOM 675 N N . LEU A 1 95 ? -7.701 9.050 -9.243 1.00 91.44 95 LEU A N 1
ATOM 676 C CA . LEU A 1 95 ? -8.027 9.428 -7.868 1.00 91.44 95 LEU A CA 1
ATOM 677 C C . LEU A 1 95 ? -7.001 8.812 -6.911 1.00 91.44 95 LEU A C 1
ATOM 679 O O . LEU A 1 95 ? -6.661 7.636 -7.050 1.00 91.44 95 LEU A O 1
ATOM 683 N N . SER A 1 96 ? -6.536 9.579 -5.921 1.00 93.75 96 SER A N 1
ATOM 684 C CA . SER A 1 96 ? -5.653 9.065 -4.868 1.00 93.75 96 SER A CA 1
ATOM 685 C C . SER A 1 96 ? -6.098 9.486 -3.469 1.00 93.75 96 SER A C 1
ATOM 687 O O . SER A 1 96 ? -6.481 10.633 -3.244 1.00 93.75 96 SER A O 1
ATOM 689 N N . VAL A 1 97 ? -5.990 8.556 -2.523 1.00 93.88 97 VAL A N 1
ATOM 690 C CA . VAL A 1 97 ? -6.182 8.762 -1.085 1.00 93.88 97 VAL A CA 1
ATOM 691 C C . VAL A 1 97 ? -4.839 8.530 -0.395 1.00 93.88 97 VAL A C 1
ATOM 693 O O . VAL A 1 97 ? -4.222 7.480 -0.575 1.00 93.88 97 VAL A O 1
ATOM 696 N N . GLY A 1 98 ? -4.371 9.524 0.360 1.00 93.38 98 GLY A N 1
ATOM 697 C CA . GLY A 1 98 ? -3.109 9.447 1.101 1.00 93.38 98 GLY A CA 1
ATOM 698 C C . GLY A 1 98 ? -3.247 8.765 2.460 1.00 93.38 98 GLY A C 1
ATOM 699 O O . GLY A 1 98 ? -4.355 8.570 2.968 1.00 93.38 98 GLY A O 1
ATOM 700 N N . GLY A 1 99 ? -2.107 8.460 3.083 1.00 93.00 99 GLY A N 1
ATOM 701 C CA . GLY A 1 99 ? -2.065 7.698 4.332 1.00 93.00 99 GLY A CA 1
ATOM 702 C C . GLY A 1 99 ? -2.669 8.434 5.522 1.00 93.00 99 GLY A C 1
ATOM 703 O O . GLY A 1 99 ? -3.141 7.787 6.456 1.00 93.00 99 GLY A O 1
ATOM 704 N N . LEU A 1 100 ? -2.705 9.769 5.476 1.00 92.12 100 LEU A N 1
ATOM 705 C CA . LEU A 1 100 ? -3.245 10.605 6.546 1.00 92.12 100 LEU A CA 1
ATOM 706 C C . LEU A 1 100 ? -4.734 10.323 6.803 1.00 92.12 100 LEU A C 1
ATOM 708 O O . LEU A 1 100 ? -5.137 10.128 7.947 1.00 92.12 100 LEU A O 1
ATOM 712 N N . GLU A 1 101 ? -5.529 10.184 5.741 1.00 90.69 101 GLU A N 1
ATOM 713 C CA . GLU A 1 101 ? -6.958 9.856 5.832 1.00 90.69 101 GLU A CA 1
ATOM 714 C C . GLU A 1 101 ? -7.171 8.503 6.531 1.00 90.69 101 GLU A C 1
ATOM 716 O O . GLU A 1 101 ? -8.012 8.351 7.422 1.00 90.69 101 GLU A O 1
ATOM 721 N N . MET A 1 102 ? -6.371 7.496 6.157 1.00 91.25 102 MET A N 1
ATOM 722 C CA . MET A 1 102 ? -6.402 6.187 6.808 1.00 91.25 102 MET A CA 1
ATOM 723 C C . MET A 1 102 ? -5.978 6.300 8.277 1.00 91.25 102 MET A C 1
ATOM 725 O O . MET A 1 102 ? -6.617 5.695 9.141 1.00 91.25 102 MET A O 1
ATOM 729 N N . PHE A 1 103 ? -4.939 7.091 8.564 1.00 91.25 103 PHE A N 1
ATOM 730 C CA . PHE A 1 103 ? -4.410 7.308 9.906 1.00 91.25 103 PHE A CA 1
ATOM 731 C C . PHE A 1 103 ? -5.440 7.960 10.843 1.00 91.25 103 PHE A C 1
ATOM 733 O O . PHE A 1 103 ? -5.653 7.486 11.962 1.00 91.25 103 PHE A O 1
ATOM 740 N N . GLN A 1 104 ? -6.146 8.990 10.380 1.00 90.44 104 GLN A N 1
ATOM 741 C CA . GLN A 1 104 ? -7.217 9.634 11.141 1.00 90.44 104 GLN A CA 1
ATOM 742 C C . GLN A 1 104 ? -8.376 8.657 11.400 1.00 90.44 104 GLN A C 1
ATOM 744 O O . GLN A 1 104 ? -8.847 8.520 12.532 1.00 90.44 104 GLN A O 1
ATOM 749 N N . ARG A 1 105 ? -8.805 7.897 10.381 1.00 90.56 105 ARG A N 1
ATOM 750 C CA . ARG A 1 105 ? -9.903 6.923 10.523 1.00 90.56 105 ARG A CA 1
ATOM 751 C C . ARG A 1 105 ? -9.573 5.785 11.484 1.00 90.56 105 ARG A C 1
ATOM 753 O O . ARG A 1 105 ? -10.439 5.397 12.273 1.00 90.56 105 ARG A O 1
ATOM 760 N N . GLN A 1 106 ? -8.348 5.254 11.446 1.00 91.88 106 GLN A N 1
ATOM 761 C CA . GLN A 1 106 ? -7.934 4.208 12.386 1.00 91.88 106 GLN A CA 1
ATOM 762 C C . GLN A 1 106 ? -7.827 4.751 13.818 1.00 91.88 106 GLN A C 1
ATOM 764 O O . GLN A 1 106 ? -8.294 4.079 14.736 1.00 91.88 106 GLN A O 1
ATOM 769 N N . ALA A 1 107 ? -7.318 5.974 14.012 1.00 91.31 107 ALA A N 1
ATOM 770 C CA . ALA A 1 107 ? -7.255 6.612 15.327 1.00 91.31 107 ALA A CA 1
ATOM 771 C C . ALA A 1 107 ? -8.661 6.827 15.907 1.00 91.31 107 ALA A C 1
ATOM 773 O O . ALA A 1 107 ? -8.920 6.526 17.074 1.00 91.31 107 ALA A O 1
ATOM 774 N N . ALA A 1 108 ? -9.609 7.254 15.069 1.00 91.56 108 ALA A N 1
ATOM 775 C CA . ALA A 1 108 ? -10.999 7.401 15.472 1.00 91.56 108 ALA A CA 1
ATOM 776 C C . ALA A 1 108 ? -11.635 6.067 15.885 1.00 91.56 108 ALA A C 1
ATOM 778 O O . ALA A 1 108 ? -12.319 5.985 16.907 1.00 91.56 108 ALA A O 1
ATOM 779 N N . ALA A 1 109 ? -11.381 5.003 15.116 1.00 92.75 109 ALA A N 1
ATOM 780 C CA . ALA A 1 109 ? -11.858 3.665 15.444 1.00 92.75 109 ALA A CA 1
ATOM 781 C C . ALA A 1 109 ? -11.264 3.147 16.763 1.00 92.75 109 ALA A C 1
ATOM 783 O O . ALA A 1 109 ? -11.996 2.587 17.575 1.00 92.75 109 ALA A O 1
ATOM 784 N N . GLN A 1 110 ? -9.970 3.370 17.003 1.00 94.25 110 GLN A N 1
ATOM 785 C CA . GLN A 1 110 ? -9.307 3.005 18.257 1.00 94.25 110 GLN A CA 1
ATOM 786 C C . GLN A 1 110 ? -9.917 3.743 19.454 1.00 94.25 110 GLN A C 1
ATOM 788 O O . GLN A 1 110 ? -10.271 3.103 20.441 1.00 94.25 110 GLN A O 1
ATOM 793 N N . CYS A 1 111 ? -10.118 5.062 19.346 1.00 93.56 111 CYS A N 1
ATOM 794 C CA . CYS A 1 111 ? -10.731 5.867 20.405 1.00 93.56 111 CYS A CA 1
ATOM 795 C C . CYS A 1 111 ? -12.127 5.348 20.781 1.00 93.56 111 CYS A C 1
ATOM 797 O O . CYS A 1 111 ? -12.396 5.105 21.962 1.00 93.56 111 CYS A O 1
ATOM 799 N N . ARG A 1 112 ? -12.977 5.080 19.779 1.00 94.75 112 ARG A N 1
ATOM 800 C CA . ARG A 1 112 ? -14.299 4.476 19.991 1.00 94.75 112 ARG A CA 1
ATOM 801 C C . ARG A 1 112 ? -14.223 3.139 20.709 1.00 94.75 112 ARG A C 1
ATOM 803 O O . ARG A 1 112 ? -14.976 2.911 21.648 1.00 94.75 112 ARG A O 1
ATOM 810 N N . LEU A 1 113 ? -13.325 2.257 20.272 1.00 96.25 113 LEU A N 1
ATOM 811 C CA . LEU A 1 113 ? -13.186 0.922 20.853 1.00 96.25 113 LEU A CA 1
ATOM 812 C C . LEU A 1 113 ? -12.699 0.966 22.305 1.00 96.25 113 LEU A C 1
ATOM 814 O O . LEU A 1 113 ? -13.111 0.130 23.103 1.00 96.25 113 LEU A O 1
ATOM 818 N N . TRP A 1 114 ? -11.836 1.919 22.656 1.00 95.81 114 TRP A N 1
ATOM 819 C CA . TRP A 1 114 ? -11.278 2.023 24.007 1.00 95.81 114 TRP A CA 1
ATOM 820 C C . TRP A 1 114 ? -12.181 2.760 24.985 1.00 95.81 114 TRP A C 1
ATOM 822 O O . TRP A 1 114 ? -12.240 2.399 26.157 1.00 95.81 114 TRP A O 1
ATOM 832 N N . THR A 1 115 ? -12.857 3.807 24.522 1.00 94.88 115 THR A N 1
ATOM 833 C CA . THR A 1 115 ? -13.588 4.730 25.401 1.00 94.88 115 THR A CA 1
ATOM 834 C C . THR A 1 115 ? -15.104 4.581 25.302 1.00 94.88 115 THR A C 1
ATOM 836 O O . THR A 1 115 ? -15.824 5.065 26.173 1.00 94.88 115 THR A O 1
ATOM 839 N N . GLY A 1 116 ? -15.606 3.938 24.243 1.00 95.44 116 GLY A N 1
ATOM 840 C CA . GLY A 1 116 ? -17.030 3.904 23.911 1.00 95.44 116 GLY A CA 1
ATOM 841 C C . GLY A 1 116 ? -17.587 5.238 23.401 1.00 95.44 116 GLY A C 1
ATOM 842 O O . GLY A 1 11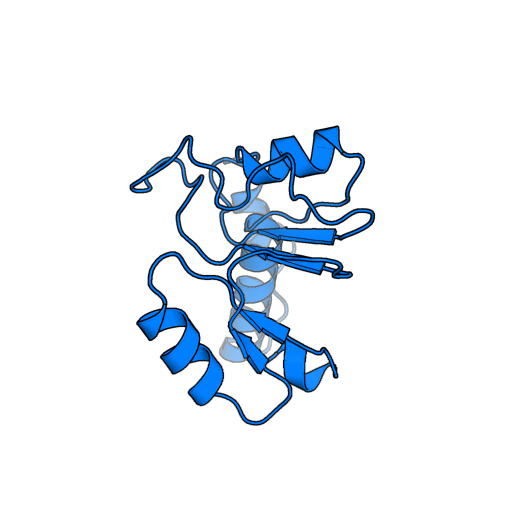6 ? -18.800 5.354 23.253 1.00 95.44 116 GLY A O 1
ATOM 843 N N . GLN A 1 117 ? -16.740 6.244 23.151 1.00 91.25 117 GLN A N 1
ATOM 844 C CA . GLN A 1 117 ? -17.138 7.585 22.710 1.00 91.25 117 GLN A CA 1
ATOM 845 C C . GLN A 1 117 ? -16.600 7.897 21.310 1.00 91.25 117 GLN A C 1
ATOM 847 O O . GLN A 1 117 ? -15.521 7.442 20.927 1.00 91.25 117 GLN A O 1
ATOM 852 N N . GLU A 1 118 ? -17.336 8.707 20.548 1.00 88.31 118 GLU A N 1
ATOM 853 C CA . GLU A 1 118 ? -16.815 9.288 19.307 1.00 88.31 118 GLU A CA 1
ATOM 854 C C . GLU A 1 118 ? -15.752 10.351 19.629 1.00 88.31 118 GLU A C 1
ATOM 856 O O . GLU A 1 118 ? -15.982 11.197 20.500 1.00 88.31 118 GLU A O 1
ATOM 861 N N . PRO A 1 119 ? -14.593 10.358 18.944 1.00 85.06 119 PRO A N 1
ATOM 862 C CA . PRO A 1 119 ? -13.625 11.435 19.101 1.00 85.06 119 PRO A CA 1
ATOM 863 C C . PRO A 1 119 ? -14.239 12.763 18.646 1.00 85.06 119 PRO A C 1
ATOM 865 O O . PRO A 1 119 ? -14.856 12.854 17.583 1.00 85.06 119 PRO A O 1
ATOM 868 N N . GLY A 1 120 ? -14.045 13.818 19.438 1.00 81.50 120 GLY A N 1
ATOM 869 C CA . GLY A 1 120 ? -14.442 15.166 19.036 1.00 81.50 120 GLY A CA 1
ATOM 870 C C . GLY A 1 120 ? -13.700 15.611 17.770 1.00 81.50 120 GLY A C 1
ATOM 871 O O . GLY A 1 120 ? -12.545 15.241 17.568 1.00 81.50 120 GLY A O 1
ATOM 872 N N . ALA A 1 121 ? -14.337 16.444 16.942 1.00 71.25 121 ALA A N 1
ATOM 873 C CA . ALA A 1 121 ? -13.800 16.872 15.642 1.00 71.25 121 ALA A CA 1
ATOM 874 C C . ALA A 1 121 ? -12.369 17.452 15.713 1.00 71.25 121 ALA A C 1
ATOM 876 O O . ALA A 1 121 ? -11.556 17.196 14.832 1.00 71.25 121 ALA A O 1
ATOM 877 N N . GLY A 1 122 ? -12.026 18.167 16.792 1.00 69.69 122 GLY A N 1
ATOM 878 C CA . GLY A 1 122 ? -10.683 18.729 16.987 1.00 69.69 122 GLY A CA 1
ATOM 879 C C . GLY A 1 122 ? -9.589 17.704 17.318 1.00 69.69 122 GLY A C 1
ATOM 880 O O . GLY A 1 1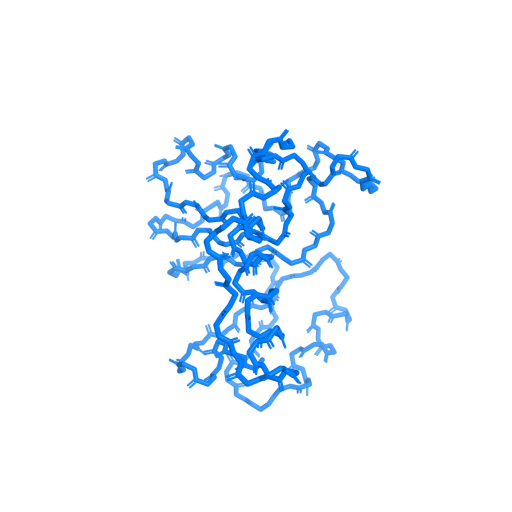22 ? -8.416 17.994 17.123 1.00 69.69 122 GLY A O 1
ATOM 881 N N . ALA A 1 123 ? -9.940 16.501 17.786 1.00 68.00 123 ALA A N 1
ATOM 882 C CA . ALA A 1 123 ? -8.958 15.476 18.152 1.00 68.00 123 ALA A CA 1
ATOM 883 C C . ALA A 1 123 ? -8.295 14.816 16.929 1.00 68.00 123 ALA A C 1
ATOM 885 O 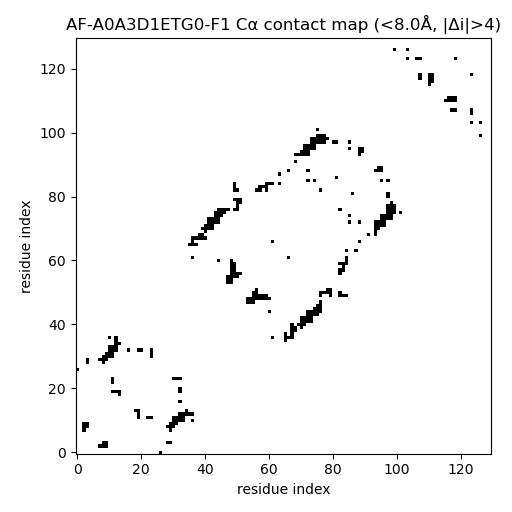O . ALA A 1 123 ? -7.209 14.258 17.053 1.00 68.00 123 ALA A O 1
ATOM 886 N N . LEU A 1 124 ? -8.940 14.878 15.759 1.00 67.62 124 LEU A N 1
ATOM 887 C CA . LEU A 1 124 ? -8.438 14.300 14.506 1.00 67.62 124 LEU A CA 1
ATOM 888 C C . LEU A 1 124 ? -7.787 15.345 13.584 1.00 67.62 124 LEU A C 1
ATOM 890 O O . LEU A 1 124 ? -7.012 14.971 12.710 1.00 67.62 124 LEU A O 1
ATOM 894 N N . ALA A 1 125 ? -8.052 16.634 13.821 1.00 63.53 125 ALA A N 1
ATOM 895 C CA . ALA A 1 125 ? -7.573 17.754 13.007 1.00 63.53 125 ALA A CA 1
ATOM 896 C C . ALA A 1 125 ? -6.098 18.136 13.248 1.00 63.53 125 ALA A C 1
ATOM 898 O O . ALA A 1 125 ? -5.517 18.863 12.454 1.00 63.53 125 ALA A O 1
ATOM 899 N N . VAL A 1 126 ? -5.461 17.630 14.313 1.00 57.59 126 VAL A N 1
ATOM 900 C CA . VAL A 1 126 ? -4.062 17.958 14.686 1.00 57.59 126 VAL A CA 1
ATOM 901 C C . VAL A 1 126 ? -3.034 17.499 13.634 1.00 57.59 126 VAL A C 1
ATOM 903 O O . VAL A 1 126 ? -1.866 17.864 13.704 1.00 57.59 126 VAL A O 1
ATOM 906 N N . LEU A 1 127 ? -3.454 16.702 12.653 1.00 56.31 127 LEU A N 1
ATOM 907 C CA . LEU A 1 127 ? -2.579 16.094 11.654 1.00 56.31 127 LEU A CA 1
ATOM 908 C C . LEU A 1 127 ? -2.703 16.721 10.257 1.00 56.31 127 LEU A C 1
ATOM 910 O O . LEU A 1 127 ? -1.968 16.312 9.367 1.00 56.31 127 LEU A O 1
ATOM 914 N N . ASP A 1 128 ? -3.608 17.688 10.066 1.00 53.84 128 ASP A N 1
ATOM 915 C CA . ASP A 1 128 ? -3.765 18.405 8.788 1.00 53.84 128 ASP A CA 1
ATOM 916 C C . ASP A 1 128 ? -2.723 19.534 8.610 1.00 53.84 128 ASP A C 1
ATOM 918 O O . ASP A 1 128 ? -2.540 20.025 7.499 1.00 53.84 128 ASP A O 1
ATOM 922 N N . ASP A 1 129 ? -2.020 19.920 9.685 1.00 45.22 129 ASP A N 1
ATOM 923 C CA . ASP A 1 129 ? -1.020 21.007 9.720 1.00 45.22 129 ASP A CA 1
ATOM 924 C C . ASP A 1 129 ? 0.444 20.520 9.557 1.00 45.22 129 ASP A C 1
ATOM 926 O O . ASP A 1 129 ? 1.379 21.278 9.828 1.00 45.22 129 ASP A O 1
ATOM 930 N N . SER A 1 130 ? 0.663 19.251 9.178 1.00 46.00 130 SER A N 1
ATOM 931 C CA . SER A 1 130 ? 2.006 18.643 9.017 1.00 46.00 130 SER A CA 1
ATOM 932 C C . SER A 1 130 ? 2.488 18.647 7.571 1.00 46.00 130 SER A C 1
ATOM 934 O O . SER A 1 130 ? 1.702 18.211 6.701 1.00 46.00 130 SER A O 1
#

Solvent-accessible surface area (backbone atoms only — not comparable to full-atom values): 7701 Å² total; per-residue (Å²): 108,72,58,54,77,72,71,45,77,41,75,38,68,51,97,51,60,72,59,26,48,54,57,36,72,73,50,92,70,64,53,43,73,42,96,64,79,56,90,43,68,60,46,76,49,85,60,58,59,16,17,68,90,38,96,34,37,82,36,51,96,59,60,74,91,58,60,44,75,85,20,36,38,39,33,60,49,45,50,42,80,70,24,53,54,54,48,47,38,49,76,69,73,31,55,73,44,48,13,52,64,56,51,44,53,52,51,42,52,51,43,27,73,75,70,76,42,80,66,58,76,72,76,59,54,77,64,77,83,113

Radius of gyration: 16.2 Å; Cα contacts (8 Å, |Δi|>4): 187; chains: 1; bounding box: 32×39×43 Å

pLDDT: mean 91.8, std 10.05, range [45.22, 98.06]

Foldseek 3Di:
DVCVVVVDQEEFEDPDQVVLVVVQVVDDDNYHYDP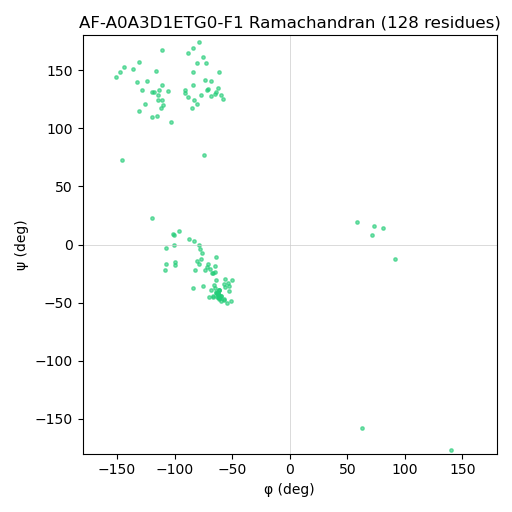APAADQEDEAPDCACAPPDPHVQDDPHDLVRDHQNHEYEYLHPPPVDGPNNVSCVVSVHHYDYNLVVVLVVVQVVCCVVPVDGDDPVVSCPSVVD

Mean predicted aligned error: 4.51 Å

Sequence (130 aa):
AALLRLGAEVRVMNRTAARAEALAASFEGPVEVVTEPGSVAAVVQCTSVGMSTGPDPKGCPIDPAMLPRNAVLLETVYEPAFTPLREAFSQAGGLSVGGLEMFQRQAAAQCRLWTGQEPGAGALAVLDDS

Nearest PDB structures (foldseek):
  2ev9-assembly1_A  TM=8.994E-01  e=1.701E-06  Thermus thermophilus HB8
  1npy-assembly1_A  TM=8.426E-01  e=1.084E-06  Haemophilus influenzae
  2d5c-assembly1_B  TM=8.810E-01  e=2.348E-06  Thermus thermophilus HB8
  1nvt-assembly1_B  TM=7.939E-01  e=1.519E-05  Methanocaldococcus jannaschii
  4k28-assembly1_A  TM=6.524E-01  e=1.997E-04  Pseudomonas putida KT2440

Secondary structure (DSSP, 8-state):
-HHHHTT--EEE--SSHHHHHHHHHTSSSSEEE-SS--S-SEEEE-SSTT-TTSS-TT--SS-GGGPPTTPEEEE---SSSS-HHHHHHHHTT--EE-HHHHHHHHHHHHHHHHHSSPPPHHHHGGGTT-